Protein AF-A0A7C0YZJ2-F1 (afdb_monomer)

Mean predicted aligned error: 7.3 Å

Secondary structure (DSSP, 8-state):
-EEEEE-S-BTTB-SSHHHHHHHHHHHHHHHTT-EEEEE----SSS-SEEEETTEEEE-PPPP--TTTHHHHHHHHHHHTT-

Structure (mmCIF, N/CA/C/O backbone):
data_AF-A0A7C0YZJ2-F1
#
_entry.id   AF-A0A7C0YZJ2-F1
#
loop_
_atom_site.group_PDB
_atom_site.id
_atom_site.type_symbol
_atom_site.label_atom_id
_atom_site.label_alt_id
_atom_site.label_comp_id
_atom_site.label_asym_id
_atom_site.label_entity_id
_atom_site.label_seq_id
_atom_site.pdbx_PDB_ins_code
_atom_site.Cartn_x
_atom_site.Cartn_y
_atom_site.Cartn_z
_atom_site.occupancy
_atom_site.B_iso_or_equiv
_atom_site.auth_seq_id
_atom_site.auth_comp_id
_atom_site.auth_asym_id
_atom_site.auth_atom_id
_atom_site.pdbx_PDB_model_num
ATOM 1 N N . MET A 1 1 ? -18.059 1.847 3.499 1.00 94.38 1 MET A N 1
ATOM 2 C CA . MET A 1 1 ? -17.892 1.959 2.028 1.00 94.38 1 MET A CA 1
ATOM 3 C C . MET A 1 1 ? -16.681 1.131 1.616 1.00 94.38 1 MET A C 1
ATOM 5 O O . MET A 1 1 ? -15.869 0.833 2.484 1.00 94.38 1 MET A O 1
ATOM 9 N N . ARG A 1 2 ? -16.571 0.729 0.343 1.00 96.62 2 ARG A N 1
ATOM 10 C CA . ARG A 1 2 ? -15.400 0.004 -0.184 1.00 96.62 2 ARG A CA 1
ATOM 11 C C . ARG A 1 2 ? -14.525 0.965 -0.983 1.00 96.62 2 ARG A C 1
ATOM 13 O O . ARG A 1 2 ? -15.049 1.662 -1.849 1.00 96.62 2 ARG A O 1
ATOM 20 N N . ILE A 1 3 ? -13.233 1.018 -0.679 1.00 97.44 3 ILE A N 1
ATOM 21 C CA . ILE A 1 3 ? -12.272 1.961 -1.257 1.00 97.44 3 ILE A CA 1
ATOM 22 C C . ILE A 1 3 ? -11.169 1.175 -1.967 1.00 97.44 3 ILE A C 1
ATOM 24 O O . ILE A 1 3 ? -10.446 0.405 -1.339 1.00 97.44 3 ILE A O 1
ATOM 28 N N . GLY A 1 4 ? -11.024 1.403 -3.273 1.00 97.44 4 GLY A N 1
ATOM 29 C CA . GLY A 1 4 ? -9.856 0.975 -4.042 1.00 97.44 4 GLY A CA 1
ATOM 30 C C . GLY A 1 4 ? -8.818 2.093 -4.073 1.00 97.44 4 GLY A C 1
ATOM 31 O O . GLY A 1 4 ? -9.055 3.128 -4.693 1.00 97.44 4 GLY A O 1
ATOM 32 N N . PHE A 1 5 ? -7.689 1.903 -3.396 1.00 97.25 5 PHE A N 1
ATOM 33 C CA . PHE A 1 5 ? -6.641 2.911 -3.256 1.00 97.25 5 PHE A CA 1
ATOM 34 C C . PHE A 1 5 ? -5.452 2.577 -4.164 1.00 97.25 5 PHE A C 1
ATOM 36 O O . PHE A 1 5 ? -4.731 1.615 -3.914 1.00 97.25 5 PHE A O 1
ATOM 43 N N . PHE A 1 6 ? -5.241 3.357 -5.224 1.00 96.75 6 PHE A N 1
ATOM 44 C CA . PHE A 1 6 ? -4.165 3.126 -6.192 1.00 96.75 6 PHE A CA 1
ATOM 45 C C . PHE A 1 6 ? -2.952 3.987 -5.864 1.00 96.75 6 PHE A C 1
ATOM 47 O O . PHE A 1 6 ? -3.059 5.211 -5.790 1.00 96.75 6 PHE A O 1
ATOM 54 N N . VAL A 1 7 ? -1.795 3.354 -5.679 1.00 95.44 7 VAL A N 1
ATOM 55 C CA . VAL A 1 7 ? -0.574 4.054 -5.280 1.00 95.44 7 VAL A CA 1
ATOM 56 C C . VAL A 1 7 ? 0.677 3.350 -5.791 1.00 95.44 7 VAL A C 1
ATOM 58 O O . VAL A 1 7 ? 0.776 2.127 -5.761 1.00 95.44 7 VAL A O 1
ATOM 61 N N . TRP A 1 8 ? 1.658 4.123 -6.253 1.00 92.38 8 TRP A N 1
ATOM 62 C CA . TRP A 1 8 ? 2.911 3.581 -6.782 1.00 92.38 8 TRP A CA 1
ATOM 63 C C . TRP A 1 8 ? 3.765 2.891 -5.704 1.00 92.38 8 TRP A C 1
ATOM 65 O O . TRP A 1 8 ? 4.284 1.803 -5.936 1.00 92.38 8 TRP A O 1
ATOM 75 N N . GLU A 1 9 ? 3.855 3.494 -4.517 1.00 93.25 9 GLU A N 1
ATOM 76 C CA . GLU A 1 9 ? 4.633 2.996 -3.378 1.00 93.25 9 GLU A CA 1
ATOM 77 C C . GLU A 1 9 ? 3.734 2.590 -2.220 1.00 93.25 9 GLU A C 1
ATOM 79 O O . GLU A 1 9 ? 2.812 3.315 -1.842 1.00 93.25 9 GLU A O 1
ATOM 84 N N . TYR A 1 10 ? 4.064 1.468 -1.594 1.00 95.19 10 TYR A N 1
ATOM 85 C CA . TYR A 1 10 ? 3.432 1.028 -0.362 1.00 95.19 10 TYR A CA 1
ATOM 86 C C . TYR A 1 10 ? 4.374 0.078 0.379 1.00 95.19 10 TYR A C 1
ATOM 88 O O . TYR A 1 10 ? 5.044 -0.726 -0.282 1.00 95.19 10 TYR A O 1
ATOM 96 N N . PRO A 1 11 ? 4.418 0.094 1.727 1.00 93.19 11 PRO A N 1
ATOM 97 C CA . PRO A 1 11 ? 5.277 -0.808 2.480 1.00 93.19 11 PRO A CA 1
ATOM 98 C C . PRO A 1 11 ? 5.189 -2.261 1.981 1.00 93.19 11 PRO A C 1
ATOM 100 O O . PRO A 1 11 ? 4.082 -2.755 1.737 1.00 93.19 11 PRO A O 1
ATOM 103 N N . PRO A 1 12 ? 6.324 -2.963 1.817 1.00 93.06 12 PRO A N 1
ATOM 104 C CA . PRO A 1 12 ? 7.694 -2.515 2.098 1.00 93.06 12 PRO A CA 1
ATOM 105 C C . PRO A 1 12 ? 8.375 -1.725 0.959 1.00 93.06 12 PRO A C 1
ATOM 107 O O . PRO A 1 12 ? 9.453 -1.181 1.177 1.00 93.06 12 PRO A O 1
ATOM 110 N N . ALA A 1 13 ? 7.793 -1.657 -0.241 1.00 91.12 13 ALA A N 1
ATOM 111 C CA . ALA A 1 13 ? 8.389 -0.967 -1.385 1.00 91.12 13 ALA A CA 1
ATOM 112 C C . ALA A 1 13 ? 8.039 0.530 -1.360 1.00 91.12 13 ALA A C 1
ATOM 114 O O . ALA A 1 13 ? 6.979 0.946 -1.829 1.00 91.12 13 ALA A O 1
ATOM 115 N N . MET A 1 14 ? 8.937 1.335 -0.791 1.00 90.75 14 MET A N 1
ATOM 116 C CA . MET A 1 14 ? 8.789 2.786 -0.665 1.00 90.75 14 MET A CA 1
ATOM 117 C C . MET A 1 14 ? 10.071 3.500 -1.100 1.00 90.75 14 MET A C 1
ATOM 119 O O . MET A 1 14 ? 11.17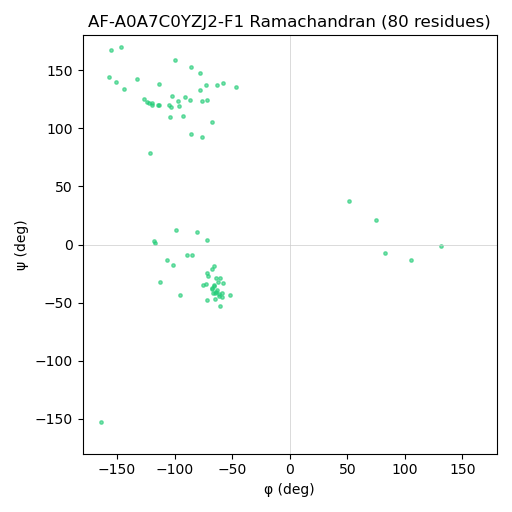2 3.027 -0.831 1.00 90.75 14 MET A O 1
ATOM 123 N N . VAL A 1 15 ? 9.914 4.647 -1.753 1.00 88.12 15 VAL A N 1
ATOM 124 C CA . VAL A 1 15 ? 10.976 5.533 -2.249 1.00 88.12 15 VAL A CA 1
ATOM 125 C C . VAL A 1 15 ? 10.965 6.859 -1.479 1.00 88.12 15 VAL A C 1
ATOM 127 O O . VAL A 1 15 ? 12.023 7.440 -1.247 1.00 88.12 15 VAL A O 1
ATOM 130 N N . GLY A 1 16 ? 9.797 7.331 -1.028 1.00 88.69 16 GLY A N 1
ATOM 131 C CA . GLY A 1 16 ? 9.682 8.579 -0.276 1.00 88.69 16 GLY A CA 1
ATOM 132 C C . GLY A 1 16 ? 8.359 8.767 0.472 1.00 88.69 16 GLY A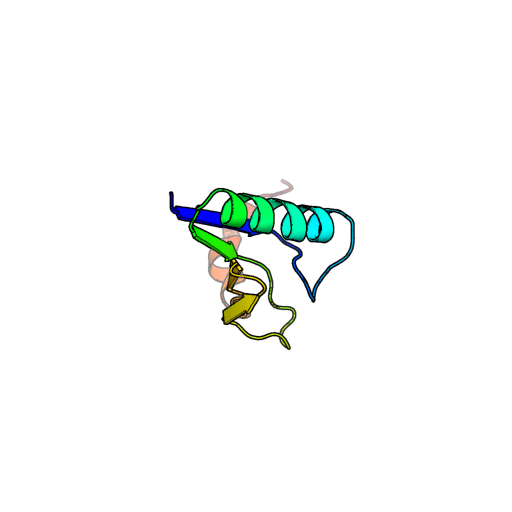 C 1
ATOM 133 O O . GLY A 1 16 ? 7.693 7.819 0.881 1.00 88.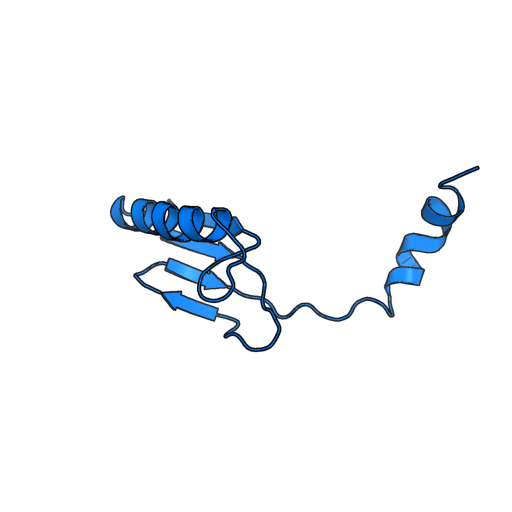69 16 GLY A O 1
ATOM 134 N N . GLY A 1 17 ? 7.979 10.033 0.679 1.00 93.38 17 GLY A N 1
ATOM 135 C CA . GLY A 1 17 ? 6.847 10.408 1.539 1.00 93.38 17 GLY A CA 1
ATOM 136 C C . GLY A 1 17 ? 5.467 9.962 1.044 1.00 93.38 17 GLY A C 1
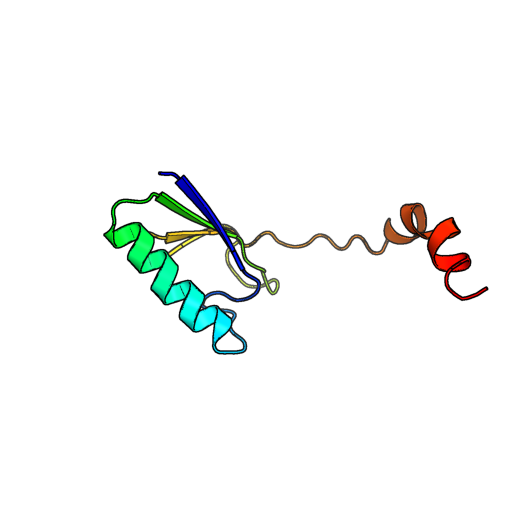ATOM 137 O O . GLY A 1 17 ? 4.535 9.890 1.842 1.00 93.38 17 GLY A O 1
ATOM 138 N N . LEU A 1 18 ? 5.333 9.627 -0.243 1.00 93.00 18 LEU A N 1
ATOM 139 C CA . LEU A 1 18 ? 4.085 9.141 -0.831 1.00 93.00 18 LEU A CA 1
ATOM 140 C C . LEU A 1 18 ? 3.672 7.789 -0.233 1.00 93.00 18 LEU A C 1
ATOM 142 O O . LEU A 1 18 ? 2.527 7.647 0.194 1.00 93.00 18 LEU A O 1
ATOM 146 N N . GLY A 1 19 ? 4.607 6.839 -0.123 1.00 94.12 19 GLY A N 1
ATOM 147 C CA . GLY A 1 19 ? 4.354 5.547 0.522 1.00 94.12 19 GLY A CA 1
ATOM 148 C C . GLY A 1 19 ? 4.016 5.693 2.007 1.00 94.12 19 GLY A C 1
ATOM 149 O O . GLY A 1 19 ? 3.089 5.051 2.499 1.00 94.12 19 GLY A O 1
ATOM 150 N N . THR A 1 20 ? 4.698 6.613 2.698 1.00 95.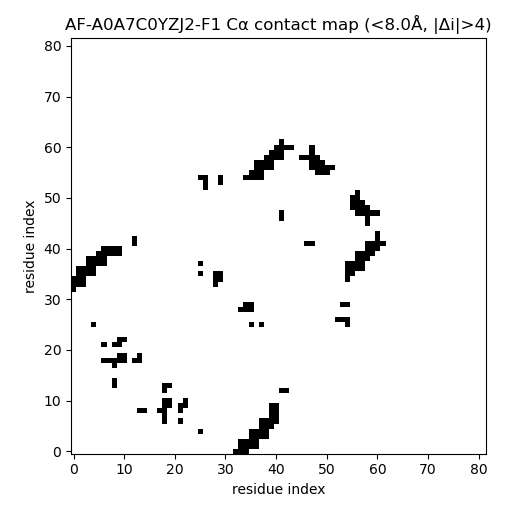31 20 THR A N 1
ATOM 151 C CA . THR A 1 20 ? 4.417 6.941 4.101 1.00 95.31 20 THR A CA 1
ATOM 152 C C . THR A 1 20 ? 2.991 7.455 4.271 1.00 95.31 20 THR A C 1
ATOM 154 O O . THR A 1 20 ? 2.233 6.913 5.070 1.00 95.31 20 THR A O 1
ATOM 157 N N . TYR A 1 21 ? 2.593 8.474 3.504 1.00 95.69 21 TYR A N 1
ATOM 158 C CA . TYR A 1 21 ? 1.234 9.012 3.566 1.00 95.69 21 TYR A CA 1
ATOM 159 C C . TYR A 1 21 ? 0.190 7.937 3.256 1.00 95.69 21 TYR A C 1
ATOM 161 O O . TYR A 1 21 ? -0.787 7.808 3.994 1.00 95.69 21 TYR A O 1
ATOM 169 N N . ALA A 1 22 ? 0.425 7.141 2.207 1.00 96.38 22 ALA A N 1
ATOM 170 C CA . ALA A 1 22 ? -0.463 6.062 1.805 1.00 96.38 22 ALA A CA 1
ATOM 171 C C . ALA A 1 22 ? -0.662 5.032 2.922 1.00 96.38 22 ALA A C 1
ATOM 173 O O . ALA A 1 22 ? -1.795 4.629 3.157 1.00 96.38 22 ALA A O 1
ATOM 174 N N . GLU A 1 23 ? 0.392 4.643 3.648 1.00 95.81 23 GLU A N 1
ATOM 175 C CA . GLU A 1 23 ? 0.260 3.727 4.787 1.00 95.81 23 GLU A CA 1
ATOM 176 C C . GLU A 1 23 ? -0.624 4.315 5.896 1.00 95.81 23 GLU A C 1
ATOM 178 O O . GLU A 1 23 ? -1.460 3.610 6.462 1.00 95.81 23 GLU A O 1
ATOM 183 N N . TYR A 1 24 ? -0.440 5.590 6.244 1.00 96.69 24 TYR A N 1
ATOM 184 C CA . TYR A 1 24 ? -1.204 6.198 7.334 1.00 96.69 24 TYR A CA 1
ATOM 185 C C . TYR A 1 24 ? -2.665 6.425 6.951 1.00 96.69 24 TYR A C 1
ATOM 187 O O . TYR A 1 24 ? -3.557 6.041 7.704 1.00 96.69 24 TYR A O 1
ATOM 195 N N . ILE A 1 25 ? -2.932 7.002 5.778 1.00 97.00 25 ILE A N 1
ATOM 196 C CA . ILE A 1 25 ? -4.298 7.374 5.400 1.00 97.00 25 ILE A CA 1
ATOM 197 C C . ILE A 1 25 ? -5.198 6.151 5.187 1.00 97.00 25 ILE A C 1
ATOM 199 O O . ILE A 1 25 ? -6.360 6.166 5.587 1.00 97.00 25 ILE A O 1
ATOM 203 N N . THR A 1 26 ? -4.674 5.062 4.617 1.00 97.00 26 THR A N 1
ATOM 204 C CA . THR A 1 26 ? -5.452 3.829 4.406 1.00 97.00 26 THR A CA 1
ATOM 205 C C . THR A 1 26 ? -5.832 3.184 5.731 1.00 97.00 26 THR A C 1
ATOM 207 O O . THR A 1 26 ? -6.943 2.677 5.873 1.00 97.00 26 THR A O 1
ATOM 210 N N . ARG A 1 27 ? -4.953 3.265 6.733 1.00 95.69 27 ARG A N 1
ATOM 211 C CA . ARG A 1 27 ? -5.249 2.818 8.096 1.00 95.69 27 ARG A CA 1
ATOM 212 C C . ARG A 1 27 ? -6.307 3.682 8.766 1.00 95.69 27 ARG A C 1
ATOM 214 O O . ARG A 1 27 ? -7.159 3.129 9.454 1.00 95.69 27 ARG A O 1
ATOM 221 N N . GLU A 1 28 ? -6.293 4.993 8.545 1.00 97.25 28 GLU A N 1
ATOM 222 C CA . GLU A 1 28 ? -7.361 5.863 9.048 1.00 97.25 28 GLU A CA 1
ATOM 223 C C . GLU A 1 28 ? -8.706 5.570 8.374 1.00 97.25 28 GLU A C 1
ATOM 225 O O . GLU A 1 28 ? -9.748 5.571 9.019 1.00 97.25 28 GLU A O 1
ATOM 230 N N . PHE A 1 29 ? -8.724 5.205 7.094 1.00 97.06 29 PHE A N 1
ATOM 231 C CA . PHE A 1 29 ? -9.963 4.739 6.472 1.00 97.06 29 PHE A CA 1
ATOM 232 C C . PHE A 1 29 ? -10.482 3.440 7.105 1.00 97.06 29 PHE A C 1
ATOM 234 O O . PHE A 1 29 ? -11.681 3.337 7.369 1.00 97.06 29 PHE A O 1
ATOM 241 N N . ILE A 1 30 ? -9.601 2.484 7.419 1.00 96.81 30 ILE A N 1
ATOM 242 C CA . ILE A 1 30 ? -9.984 1.287 8.183 1.00 96.81 30 ILE A CA 1
ATOM 243 C C . ILE A 1 30 ? -10.512 1.668 9.579 1.00 96.81 30 ILE A C 1
ATOM 245 O O . ILE A 1 30 ? -11.531 1.127 10.008 1.00 96.81 30 ILE A O 1
ATOM 249 N N . SER A 1 31 ? -9.865 2.610 10.281 1.00 96.50 31 SER A N 1
ATOM 250 C CA . SER A 1 31 ? -10.283 3.052 11.625 1.00 96.50 31 SER A CA 1
ATOM 251 C C . SER A 1 31 ? -11.681 3.688 11.618 1.00 96.50 31 SER A C 1
ATOM 253 O O . SER A 1 31 ? -12.461 3.495 12.549 1.00 96.50 31 SER A O 1
ATOM 255 N N . LEU A 1 32 ? -12.043 4.348 10.515 1.00 97.00 32 LEU A N 1
ATOM 256 C CA . LEU A 1 32 ? -13.375 4.896 10.243 1.00 97.00 32 LEU A CA 1
ATOM 257 C C . LEU A 1 32 ? -14.389 3.850 9.735 1.00 97.00 32 LEU A C 1
ATOM 259 O O . LEU A 1 32 ? -15.463 4.216 9.249 1.00 97.00 32 LEU A O 1
ATOM 263 N N . GLY A 1 33 ? -14.065 2.556 9.803 1.00 96.69 33 GLY A N 1
ATOM 264 C CA . GLY A 1 33 ? -14.954 1.457 9.418 1.00 96.69 33 GLY A CA 1
ATOM 265 C C . GLY A 1 33 ? -15.126 1.278 7.908 1.00 96.69 33 GLY A C 1
ATOM 266 O O . GLY A 1 33 ? -16.129 0.716 7.463 1.00 96.69 33 GLY A O 1
ATOM 267 N N . GLN A 1 34 ? -14.190 1.787 7.103 1.00 97.19 34 GLN A N 1
ATOM 268 C CA . GLN A 1 34 ? -14.176 1.539 5.662 1.00 97.19 34 GLN A CA 1
ATOM 269 C C . GLN A 1 34 ? -13.448 0.229 5.351 1.00 97.19 34 GLN A C 1
ATOM 271 O O . GLN A 1 34 ? -12.565 -0.192 6.088 1.00 97.19 34 GLN A O 1
ATOM 276 N N . ASP A 1 35 ? -13.817 -0.405 4.243 1.00 96.81 35 ASP A N 1
ATOM 277 C CA . ASP A 1 35 ? -13.110 -1.560 3.687 1.00 96.81 35 ASP A CA 1
ATOM 278 C C . ASP A 1 35 ? -12.147 -1.054 2.606 1.00 96.81 35 ASP A C 1
ATOM 280 O O . ASP A 1 35 ? -12.588 -0.399 1.656 1.00 96.81 35 ASP A O 1
ATOM 284 N N . VAL A 1 36 ? -10.842 -1.282 2.772 1.00 97.81 36 VAL A N 1
ATOM 285 C CA . VAL A 1 36 ? -9.793 -0.667 1.942 1.00 97.81 36 VAL A CA 1
ATOM 286 C C . VAL A 1 36 ? -8.922 -1.736 1.300 1.00 97.81 36 VAL A C 1
ATOM 288 O O . VAL A 1 36 ? -8.243 -2.499 1.991 1.00 97.81 36 VAL A O 1
ATOM 291 N N . THR A 1 37 ? -8.869 -1.698 -0.030 1.00 98.06 37 THR A N 1
ATOM 292 C CA . THR A 1 37 ? -7.934 -2.481 -0.836 1.00 98.06 37 THR A CA 1
ATOM 293 C C . THR A 1 37 ? -6.953 -1.539 -1.528 1.00 98.06 37 THR A C 1
ATOM 295 O O . THR A 1 37 ? -7.346 -0.680 -2.317 1.00 98.06 37 THR A O 1
ATOM 298 N N . VAL A 1 38 ? -5.666 -1.701 -1.245 1.00 97.94 38 VAL A N 1
ATOM 299 C CA . VAL A 1 38 ? -4.565 -0.975 -1.874 1.00 97.94 38 VAL A CA 1
ATOM 300 C C . VAL A 1 38 ? -4.074 -1.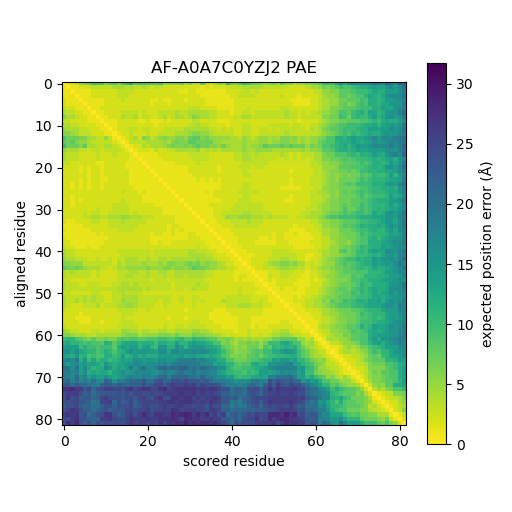744 -3.090 1.00 97.94 38 VAL A C 1
ATOM 302 O O . VAL A 1 38 ? -3.690 -2.904 -2.978 1.00 97.94 38 VAL A O 1
ATOM 305 N N . PHE A 1 39 ? -4.014 -1.079 -4.235 1.00 97.00 39 PHE A N 1
ATOM 306 C CA . PHE A 1 39 ? -3.367 -1.570 -5.444 1.00 97.00 39 PHE A CA 1
ATOM 307 C C . PHE A 1 39 ? -2.049 -0.832 -5.626 1.00 97.00 39 PHE A C 1
ATOM 309 O O . PHE A 1 39 ? -2.022 0.395 -5.740 1.00 97.00 39 PHE A O 1
ATOM 316 N N . THR A 1 40 ? -0.955 -1.582 -5.634 1.00 95.62 40 THR A N 1
ATOM 317 C CA . THR A 1 40 ? 0.392 -1.015 -5.701 1.00 95.62 40 THR A CA 1
ATOM 318 C C . THR A 1 40 ? 1.337 -1.914 -6.480 1.00 95.62 40 THR A C 1
ATOM 320 O O . THR A 1 40 ? 0.977 -3.029 -6.857 1.00 95.62 40 THR A O 1
ATOM 323 N N . LEU A 1 41 ? 2.532 -1.425 -6.792 1.00 93.38 41 LEU A N 1
ATOM 324 C CA . LEU A 1 41 ? 3.450 -2.161 -7.643 1.00 93.38 41 LEU A CA 1
ATOM 325 C C . LEU A 1 41 ? 4.174 -3.282 -6.913 1.00 93.38 41 LEU A C 1
ATOM 327 O O . LEU A 1 41 ? 4.511 -3.195 -5.732 1.00 93.38 41 LEU A O 1
ATOM 331 N N . ASN A 1 42 ? 4.450 -4.344 -7.666 1.00 93.69 42 ASN A N 1
ATOM 332 C CA . ASN A 1 42 ? 5.305 -5.429 -7.230 1.00 93.69 42 ASN A CA 1
ATOM 333 C C . ASN A 1 42 ? 6.685 -5.295 -7.891 1.00 93.69 42 ASN A C 1
ATOM 335 O O . ASN A 1 42 ? 6.767 -5.416 -9.112 1.00 93.69 42 ASN A O 1
ATOM 339 N N . PRO A 1 43 ? 7.774 -5.118 -7.125 1.00 89.50 43 PRO A N 1
ATOM 340 C CA . PRO A 1 43 ? 9.133 -5.135 -7.669 1.00 89.50 43 PRO A CA 1
ATOM 341 C C . PRO A 1 43 ? 9.603 -6.543 -8.094 1.00 89.50 43 PRO A C 1
ATOM 343 O O . PRO A 1 43 ? 10.748 -6.714 -8.497 1.00 89.50 43 PRO A O 1
ATOM 346 N N . GLY A 1 44 ? 8.741 -7.560 -8.002 1.00 91.81 44 GLY A N 1
ATOM 347 C CA . GLY A 1 44 ? 8.981 -8.928 -8.468 1.00 91.81 44 GLY A CA 1
ATOM 348 C C . GLY A 1 44 ? 9.264 -9.929 -7.348 1.00 91.81 44 GLY A C 1
ATOM 349 O O . GLY A 1 44 ? 9.207 -11.132 -7.578 1.00 91.81 44 GLY A O 1
ATOM 350 N N . ASN A 1 45 ? 9.529 -9.458 -6.128 1.00 91.25 45 ASN A N 1
ATOM 351 C CA . ASN A 1 45 ? 9.860 -10.297 -4.971 1.00 91.25 45 ASN A CA 1
ATOM 352 C C . ASN A 1 45 ? 8.847 -10.197 -3.816 1.00 91.25 45 ASN A C 1
ATOM 354 O O . ASN A 1 45 ? 9.065 -10.796 -2.762 1.00 91.25 45 ASN A O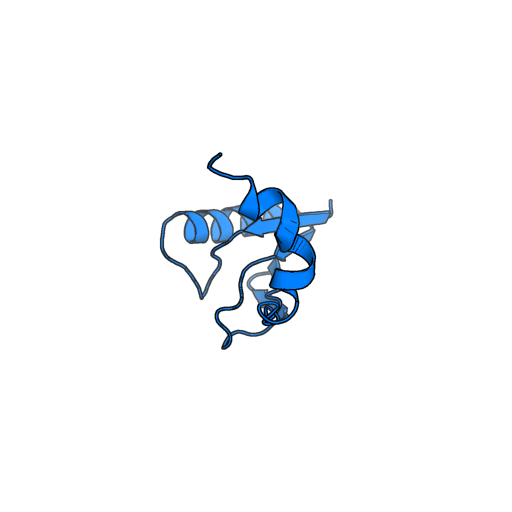 1
ATOM 358 N N . LEU A 1 46 ? 7.757 -9.441 -3.982 1.00 93.75 46 LEU A N 1
ATOM 359 C CA . LEU A 1 46 ? 6.732 -9.277 -2.952 1.00 93.75 46 LEU A CA 1
ATOM 360 C C . LEU A 1 46 ? 5.524 -10.178 -3.207 1.00 93.75 46 LEU A C 1
ATOM 362 O O . LEU A 1 46 ? 5.252 -10.604 -4.331 1.00 93.75 46 LEU A O 1
ATOM 366 N N . LYS A 1 47 ? 4.751 -10.436 -2.149 1.00 94.19 47 LYS A N 1
ATOM 367 C CA . LYS A 1 47 ? 3.482 -11.159 -2.263 1.00 94.19 47 LYS A CA 1
ATOM 368 C C . LYS A 1 47 ? 2.498 -10.362 -3.114 1.00 94.19 47 LYS A C 1
ATOM 370 O O . LYS A 1 47 ? 2.337 -9.155 -2.927 1.00 94.19 47 LYS A O 1
ATOM 375 N N . THR A 1 48 ? 1.799 -11.068 -3.999 1.00 95.50 48 THR A N 1
ATOM 376 C CA . THR A 1 48 ? 0.771 -10.488 -4.869 1.00 95.50 48 THR A CA 1
ATOM 377 C C . THR A 1 48 ? -0.496 -10.098 -4.124 1.00 95.50 48 THR A C 1
ATOM 379 O O . THR A 1 48 ? -1.211 -9.208 -4.573 1.00 95.50 48 THR A O 1
ATOM 382 N N . ARG A 1 49 ? -0.760 -10.726 -2.976 1.00 95.81 49 ARG A N 1
ATOM 383 C CA . ARG A 1 49 ? -1.840 -10.364 -2.064 1.00 95.81 49 ARG A CA 1
ATOM 384 C C . ARG A 1 49 ? -1.400 -10.569 -0.624 1.00 95.81 49 ARG A C 1
ATOM 386 O O . ARG A 1 49 ? -0.843 -11.615 -0.292 1.00 95.81 49 ARG A O 1
ATOM 393 N N . GLU A 1 50 ? -1.674 -9.596 0.230 1.00 95.94 50 GLU A N 1
ATOM 394 C CA . GLU A 1 50 ? -1.522 -9.731 1.678 1.00 95.94 50 GLU A CA 1
ATOM 395 C C . GLU A 1 50 ? -2.439 -8.767 2.431 1.00 95.94 50 GLU A C 1
ATOM 397 O O . GLU A 1 50 ? -3.012 -7.858 1.838 1.00 95.94 50 GLU A O 1
ATOM 402 N N . VAL A 1 51 ? -2.584 -8.973 3.738 1.00 96.06 51 VAL A N 1
ATOM 403 C CA . VAL A 1 51 ? -3.316 -8.061 4.619 1.00 96.06 51 VAL A CA 1
ATOM 404 C C . VAL A 1 51 ? -2.351 -7.550 5.675 1.00 96.06 51 VAL A C 1
ATOM 406 O O . VAL A 1 51 ? -1.769 -8.340 6.418 1.00 96.06 51 VAL A O 1
ATOM 409 N N . ILE A 1 52 ? -2.189 -6.231 5.753 1.00 92.94 52 ILE A N 1
ATOM 410 C CA . ILE A 1 52 ? -1.346 -5.574 6.754 1.00 92.94 52 ILE A CA 1
ATOM 411 C C . ILE A 1 52 ? -2.219 -4.607 7.540 1.00 92.94 52 ILE A C 1
ATOM 413 O O . ILE A 1 52 ? -2.802 -3.690 6.973 1.00 92.94 52 ILE A O 1
ATOM 417 N N . LYS A 1 53 ? -2.292 -4.796 8.864 1.00 91.75 53 LYS A N 1
ATOM 418 C CA . LYS A 1 53 ? -3.041 -3.910 9.778 1.00 91.75 53 LYS A CA 1
ATOM 419 C C . LYS A 1 53 ? -4.499 -3.673 9.328 1.00 91.75 53 LYS A C 1
ATOM 421 O O . LYS A 1 53 ? -5.014 -2.569 9.452 1.00 91.75 53 LYS A O 1
ATOM 426 N N . GLY A 1 54 ? -5.141 -4.707 8.778 1.00 91.88 54 GLY A N 1
ATOM 427 C CA . GLY A 1 54 ? -6.518 -4.645 8.271 1.00 91.88 54 GLY A CA 1
ATOM 428 C C . GLY A 1 54 ? -6.670 -4.082 6.855 1.00 91.88 54 GLY A C 1
ATOM 429 O O . GLY A 1 54 ? -7.755 -4.183 6.299 1.00 91.88 54 GLY A O 1
ATOM 430 N N . VAL A 1 55 ? -5.605 -3.552 6.247 1.00 96.12 55 VAL A N 1
ATOM 431 C CA . VAL A 1 55 ? -5.608 -3.098 4.851 1.00 96.12 55 VAL A CA 1
ATOM 432 C C . VAL A 1 55 ? -5.274 -4.274 3.945 1.00 96.12 55 VAL A C 1
ATOM 434 O O . VAL A 1 55 ? -4.227 -4.908 4.103 1.00 96.12 55 VAL A O 1
ATOM 437 N N . GLU A 1 56 ? -6.147 -4.562 2.987 1.00 97.31 56 GLU A N 1
ATOM 438 C CA . GLU A 1 56 ? -5.865 -5.533 1.939 1.00 97.31 56 GLU A CA 1
ATOM 439 C C . GLU A 1 56 ? -4.944 -4.903 0.892 1.00 97.31 56 GLU A C 1
ATOM 441 O O . GLU A 1 56 ? -5.183 -3.788 0.450 1.00 97.31 56 GLU A O 1
ATOM 446 N N . ILE A 1 57 ? -3.884 -5.593 0.483 1.00 97.38 57 ILE A N 1
ATOM 447 C CA . ILE A 1 57 ? -2.892 -5.066 -0.456 1.00 97.38 57 ILE A CA 1
ATOM 448 C C . ILE A 1 57 ? -2.734 -6.042 -1.607 1.00 97.38 57 ILE A C 1
ATOM 450 O O . ILE A 1 57 ? -2.455 -7.223 -1.397 1.00 97.38 57 ILE A O 1
ATOM 454 N N . HIS A 1 58 ? -2.903 -5.544 -2.826 1.00 97.06 58 HIS A N 1
ATOM 455 C CA . HIS A 1 58 ? -2.753 -6.268 -4.079 1.00 97.06 58 HIS A CA 1
ATOM 456 C C . HIS A 1 58 ? -1.570 -5.686 -4.856 1.00 97.06 58 HIS A C 1
ATOM 458 O O . HIS A 1 58 ? -1.553 -4.504 -5.203 1.00 97.06 58 HIS A O 1
ATOM 464 N N . ARG A 1 59 ? -0.579 -6.538 -5.131 1.00 95.38 59 ARG A N 1
ATOM 465 C CA . ARG A 1 59 ? 0.634 -6.217 -5.894 1.00 95.38 59 ARG A CA 1
ATOM 466 C C . ARG A 1 59 ? 0.749 -7.123 -7.113 1.00 95.38 59 ARG A C 1
ATOM 468 O O . ARG A 1 59 ? 1.470 -8.125 -7.051 1.00 95.38 59 ARG A O 1
ATOM 475 N N . PRO A 1 60 ? 0.012 -6.844 -8.200 1.00 92.12 60 PRO A N 1
ATOM 476 C CA . PRO A 1 60 ? 0.084 -7.676 -9.391 1.00 92.12 60 PRO A CA 1
ATOM 477 C C . PRO A 1 60 ? 1.523 -7.735 -9.914 1.00 92.12 60 PRO A C 1
ATOM 479 O O . PRO A 1 60 ? 2.238 -6.732 -9.924 1.00 92.12 60 PRO A O 1
ATOM 482 N N . LEU A 1 61 ? 1.948 -8.925 -10.343 1.00 90.81 61 LEU A N 1
ATOM 483 C CA . LEU A 1 61 ? 3.170 -9.060 -11.127 1.00 90.81 61 LEU A CA 1
ATOM 484 C C . LEU A 1 61 ? 2.884 -8.503 -12.519 1.00 90.81 61 LEU A C 1
ATOM 486 O O . LEU A 1 61 ? 1.924 -8.917 -13.171 1.00 90.81 61 LEU A O 1
ATOM 490 N N . ILE A 1 62 ? 3.693 -7.540 -12.947 1.00 81.56 62 ILE A N 1
ATOM 491 C CA . ILE A 1 62 ? 3.553 -6.930 -14.265 1.00 81.56 62 ILE A CA 1
ATOM 492 C C . ILE A 1 62 ? 4.104 -7.921 -15.288 1.00 81.56 62 ILE A C 1
ATOM 494 O O . ILE A 1 62 ? 5.247 -8.365 -15.178 1.00 81.56 62 ILE A O 1
ATOM 498 N N . ALA A 1 63 ? 3.276 -8.290 -16.262 1.00 78.00 63 ALA A N 1
ATOM 499 C CA . ALA A 1 63 ? 3.721 -9.090 -17.392 1.00 78.00 63 ALA A CA 1
ATOM 500 C C . ALA A 1 63 ? 4.583 -8.227 -18.321 1.00 78.00 63 ALA A C 1
ATOM 502 O O . ALA A 1 63 ? 4.228 -7.084 -18.616 1.00 78.00 63 ALA A O 1
ATOM 503 N N . ASP A 1 64 ? 5.694 -8.783 -18.801 1.00 77.75 64 ASP A N 1
ATOM 504 C CA . ASP A 1 64 ? 6.484 -8.145 -19.849 1.00 77.75 64 ASP A CA 1
ATOM 505 C C . ASP A 1 64 ? 5.681 -8.146 -21.158 1.00 77.75 64 ASP A C 1
ATOM 507 O O . ASP A 1 64 ? 5.496 -9.182 -21.796 1.00 77.75 64 ASP A O 1
ATOM 511 N N . ALA A 1 65 ? 5.168 -6.972 -21.523 1.00 74.25 65 ALA A N 1
ATOM 512 C CA . ALA A 1 65 ? 4.399 -6.743 -22.741 1.00 74.25 65 ALA A CA 1
ATOM 513 C C . ALA A 1 65 ? 5.254 -6.147 -23.875 1.00 74.25 65 ALA A C 1
ATOM 515 O O . ALA A 1 65 ? 4.716 -5.695 -24.888 1.00 74.25 65 ALA A O 1
ATOM 516 N N . SER A 1 66 ? 6.584 -6.136 -23.740 1.00 78.38 66 SER A N 1
ATOM 517 C CA . SER A 1 66 ? 7.485 -5.552 -24.744 1.00 78.38 66 SER A CA 1
ATOM 518 C C . SER A 1 66 ? 7.356 -6.230 -26.110 1.00 78.38 66 SER A C 1
ATOM 520 O O . SER A 1 66 ? 7.534 -5.591 -27.142 1.00 78.38 66 SER A O 1
ATOM 522 N N . ASN A 1 67 ? 6.993 -7.515 -26.134 1.00 79.06 67 ASN A N 1
ATOM 523 C CA . ASN A 1 67 ? 6.772 -8.291 -27.355 1.00 79.06 67 ASN A CA 1
ATOM 524 C C . ASN A 1 67 ? 5.503 -7.890 -28.127 1.00 79.06 67 ASN A C 1
ATOM 526 O O . ASN A 1 67 ? 5.448 -8.075 -29.340 1.00 79.06 67 ASN A O 1
ATOM 530 N N . VAL A 1 68 ? 4.490 -7.349 -27.447 1.00 77.25 68 VAL A N 1
ATOM 531 C CA . VAL A 1 68 ? 3.229 -6.915 -28.066 1.00 77.25 68 VAL A CA 1
ATOM 532 C C . VAL A 1 68 ? 3.169 -5.405 -28.272 1.00 77.25 68 VAL A C 1
ATOM 534 O O . VAL A 1 68 ? 2.390 -4.947 -29.102 1.00 77.25 68 VAL A O 1
ATOM 537 N N . PHE A 1 69 ? 4.021 -4.633 -27.591 1.00 71.75 69 PHE A N 1
ATOM 538 C CA . PHE A 1 69 ? 4.103 -3.175 -27.716 1.00 71.75 69 PHE A CA 1
ATOM 539 C C . PHE A 1 69 ? 4.239 -2.685 -29.173 1.00 71.75 69 PHE A C 1
ATOM 541 O O . PHE A 1 69 ? 3.489 -1.783 -29.552 1.00 71.75 69 PHE A O 1
ATOM 548 N N . PRO A 1 70 ? 5.067 -3.300 -30.048 1.00 74.75 70 PRO A N 1
ATOM 549 C CA . PRO A 1 70 ? 5.122 -2.911 -31.453 1.00 74.75 70 PRO A CA 1
ATOM 550 C C . PRO A 1 70 ? 3.770 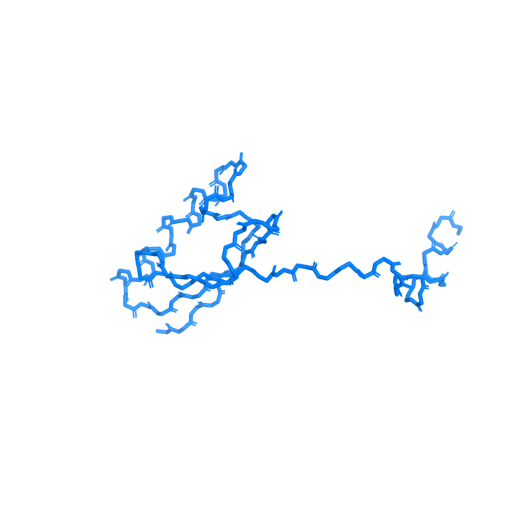-3.024 -32.162 1.00 74.75 70 PRO A C 1
ATOM 552 O O . PRO A 1 70 ? 3.470 -2.187 -32.998 1.00 74.75 70 PRO A O 1
ATOM 555 N N . MET A 1 71 ? 2.904 -3.981 -31.815 1.00 70.44 71 MET A N 1
ATOM 556 C CA . MET A 1 71 ? 1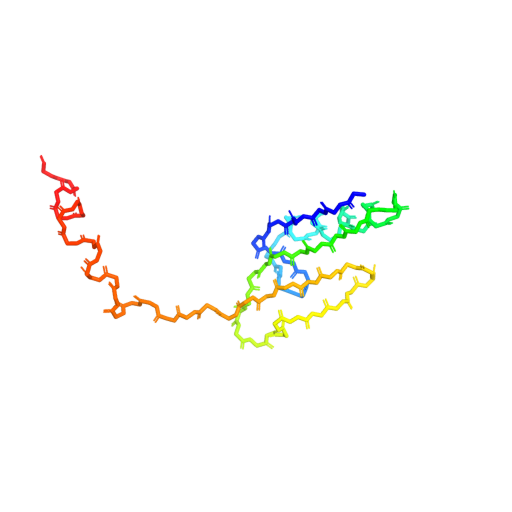.617 -4.143 -32.506 1.00 70.44 71 MET A CA 1
ATOM 557 C C . MET A 1 71 ? 0.638 -2.983 -32.273 1.00 70.44 71 MET A C 1
ATOM 559 O O . MET A 1 71 ? -0.267 -2.795 -33.080 1.00 70.44 71 MET A O 1
ATOM 563 N N . PHE A 1 72 ? 0.817 -2.196 -31.208 1.00 67.19 72 PHE A N 1
ATOM 564 C CA . PHE A 1 72 ? -0.094 -1.103 -30.841 1.00 67.19 72 PHE A CA 1
ATOM 565 C C . PHE A 1 72 ? 0.466 0.294 -31.128 1.00 67.19 72 PHE A C 1
ATOM 567 O O . PHE A 1 72 ? -0.272 1.271 -31.078 1.00 67.19 72 PHE A O 1
ATOM 574 N N . VAL A 1 73 ? 1.769 0.403 -31.398 1.00 65.62 73 VAL A N 1
ATOM 575 C CA . VAL A 1 73 ? 2.506 1.679 -31.331 1.00 65.62 73 VAL A CA 1
ATOM 576 C C . VAL A 1 73 ? 3.068 2.101 -32.697 1.00 65.62 73 VAL A C 1
ATOM 578 O O . VAL A 1 73 ? 3.709 3.141 -32.826 1.00 65.62 73 VAL A O 1
ATOM 581 N N . ILE A 1 74 ? 2.816 1.326 -33.754 1.00 63.97 74 ILE A N 1
ATOM 582 C CA . ILE A 1 74 ? 3.486 1.524 -35.043 1.00 63.97 74 ILE A CA 1
ATOM 583 C C . ILE A 1 74 ? 3.143 2.853 -35.727 1.00 63.97 74 ILE A C 1
ATOM 585 O O . ILE A 1 74 ? 4.068 3.462 -36.254 1.00 63.97 74 ILE A O 1
ATOM 589 N N . ASP A 1 75 ? 1.895 3.323 -35.743 1.00 64.75 75 ASP A N 1
ATOM 590 C CA . ASP A 1 75 ? 1.543 4.458 -36.614 1.00 64.75 75 ASP A CA 1
ATOM 591 C C . ASP A 1 75 ? 1.583 5.826 -35.919 1.00 64.75 75 ASP A C 1
ATOM 593 O O . ASP A 1 75 ? 2.156 6.762 -36.476 1.00 64.75 75 ASP A O 1
ATOM 597 N N . ASP A 1 76 ? 1.072 5.961 -34.693 1.00 64.50 76 ASP A N 1
ATOM 598 C CA . ASP A 1 76 ? 1.075 7.256 -33.991 1.00 64.50 76 ASP A CA 1
ATOM 599 C C . ASP A 1 76 ? 2.459 7.637 -33.438 1.00 64.50 76 ASP A C 1
ATOM 601 O O . ASP A 1 76 ? 2.843 8.804 -33.496 1.00 64.50 76 ASP A O 1
ATOM 605 N N . LEU A 1 77 ? 3.268 6.669 -32.980 1.00 65.81 77 LEU A N 1
ATOM 606 C CA . LEU A 1 77 ? 4.624 6.956 -32.489 1.00 65.81 77 LEU A CA 1
ATOM 607 C C . LEU A 1 77 ? 5.589 7.307 -33.629 1.00 65.81 77 LEU A C 1
ATOM 609 O O . LEU A 1 77 ? 6.449 8.165 -33.456 1.00 65.81 77 LEU A O 1
ATOM 613 N N . LYS A 1 78 ? 5.429 6.695 -34.813 1.00 60.97 78 LYS A N 1
ATOM 614 C CA . LYS A 1 78 ? 6.213 7.060 -36.008 1.00 60.97 78 LYS A CA 1
ATOM 615 C C . LYS A 1 78 ? 5.937 8.486 -36.479 1.00 60.97 78 LYS A C 1
ATOM 617 O O . LYS A 1 78 ? 6.809 9.087 -37.096 1.00 60.97 78 LYS A O 1
ATOM 622 N N . ARG A 1 79 ? 4.733 9.004 -36.224 1.00 66.81 79 ARG A N 1
ATOM 623 C CA . ARG A 1 79 ? 4.315 10.362 -36.606 1.00 66.81 79 ARG A CA 1
ATOM 624 C C . ARG A 1 79 ? 4.632 11.395 -35.530 1.00 66.81 79 ARG A C 1
ATOM 626 O O . ARG A 1 79 ? 4.504 12.589 -35.777 1.00 66.81 79 ARG A O 1
ATOM 633 N N . TRP A 1 80 ? 5.059 10.968 -34.345 1.00 66.81 80 TRP A N 1
ATOM 634 C CA . TRP A 1 80 ? 5.414 11.888 -33.279 1.00 66.81 80 TRP A CA 1
ATOM 635 C C . TRP A 1 80 ? 6.789 12.509 -33.564 1.00 66.81 80 TRP A C 1
ATOM 637 O O . TRP A 1 80 ? 7.826 11.940 -33.237 1.00 66.81 80 TRP A O 1
ATOM 647 N N . GLY A 1 81 ? 6.793 13.675 -34.218 1.00 65.19 81 GLY A N 1
ATOM 648 C CA . GLY A 1 81 ? 8.014 14.428 -34.542 1.00 65.19 81 GLY A CA 1
ATOM 649 C C . GLY A 1 81 ? 8.140 14.914 -35.991 1.00 65.19 81 GLY A C 1
ATOM 650 O O . GLY A 1 81 ? 9.117 15.593 -36.299 1.00 65.19 81 GLY A O 1
ATOM 651 N N . THR A 1 82 ? 7.168 14.612 -36.854 1.00 52.41 82 THR A N 1
ATOM 652 C CA . THR A 1 82 ? 6.975 15.208 -38.195 1.00 52.41 82 THR A CA 1
ATOM 653 C C . THR A 1 82 ? 5.591 15.812 -38.288 1.00 52.41 82 THR A C 1
ATOM 655 O O . THR A 1 82 ? 5.480 16.951 -38.783 1.00 52.41 82 THR A O 1
#

Nearest PDB structures (foldseek):
  2bis-assembly1_A  TM=8.327E-01  e=7.917E-03  Pyrococcus abyssi
  8b5s-assembly1_A  TM=5.434E-01  e=1.036E-02  Pseudomonas aeruginosa
  4nc9-assembly5_A  TM=5.662E-01  e=1.019E-01  Mycolicibacterium smegmatis MC2 155
  6gne-assembly1_A  TM=7.615E-01  e=5.470E-01  Arabidopsis thaliana
  4nc9-assembly5_B  TM=5.642E-01  e=1.744E-01  Mycolicibacterium smegmatis MC2 155

Sequence (82 aa):
MRIGFFVWEYPPAMVGGLGTYAEYITREFISLGQDVTVFTLNPGNLKTREVIKGVEIHRPLIADASNVFPMFVIDDLKRWGT

Radius of gyration: 17.14 Å; Cα contacts (8 Å, |Δi|>4): 112; chains: 1; bounding box: 29×26×50 Å

Foldseek 3Di:
DEDEAEDAAAPPRDDDCRNVVVVVVQLVCVVVVYQAEYEYADPPPDDQWDADNRYTYGHDDDDPCVVVVCVVCPPPVVVVPD

Solvent-accessible surface area (backbone atoms only — not comparable to full-atom values): 4960 Å² total; per-residue (Å²): 99,82,44,82,46,80,41,77,34,41,87,90,56,58,92,54,70,64,14,54,49,48,58,52,53,53,46,51,41,43,74,73,66,32,47,44,37,35,40,33,67,34,95,76,84,61,70,46,63,50,72,58,93,83,35,36,37,37,15,59,75,78,75,89,51,74,87,54,46,63,82,78,43,62,68,68,59,72,50,67,90,117

pLDDT: mean 88.46, std 11.69, range [52.41, 98.06]